Protein AF-A0A7X1GNM0-F1 (afdb_monomer_lite)

Sequence (91 aa):
MQNIKWSKTEKKIARHAFDKAYKREMKHIENEVRELLDKSEDVWSVWHIHDFLTKKRKETDQKYDYRYSVLITVFSHLCAEGWLLLDDLKG

Radius of gyration: 16.47 Å; chains: 1; bounding box: 39×26×44 Å

pLDDT: mean 93.23, std 7.9, range [52.59, 98.31]

Secondary structure (DSSP, 8-state):
-------HHHHHHHHHHHHHHHHHHHHHHHHHHHHHHHT--STTHHHHHHHHHHHHHHHHHHH----TTTHHHHHHHHHHTTSS-GGGG--

Foldseek 3Di:
DDPDDDDPVLLVLLVQQLVQLVVQLVVVLVVVLVVLVVPDPDPCSVVVNVVVVVVVVVVCVVLRDPDPVCSVVSQVVSVVVPSGDVVSSDD

Structure (mmCIF, N/CA/C/O backbone):
data_AF-A0A7X1GNM0-F1
#
_entry.id   AF-A0A7X1GNM0-F1
#
loop_
_atom_site.group_PDB
_atom_site.id
_atom_site.type_symbol
_atom_site.label_atom_id
_atom_site.label_alt_id
_atom_site.label_comp_id
_atom_site.label_asym_id
_atom_site.label_entity_id
_atom_site.label_seq_id
_atom_site.pdbx_PDB_ins_code
_atom_site.Cartn_x
_atom_site.Cartn_y
_atom_site.Cartn_z
_atom_site.occupancy
_atom_site.B_iso_or_equiv
_atom_site.auth_seq_id
_atom_site.auth_comp_id
_atom_site.auth_asym_id
_atom_site.auth_atom_id
_atom_site.pdbx_PDB_model_num
ATOM 1 N N . MET A 1 1 ? -9.575 17.602 14.188 1.00 52.59 1 MET A N 1
ATOM 2 C CA . MET A 1 1 ? -10.076 16.273 13.764 1.00 52.59 1 MET A CA 1
ATOM 3 C C . MET A 1 1 ? -10.704 15.609 14.980 1.00 52.59 1 MET A C 1
ATOM 5 O O . MET A 1 1 ? -10.114 15.704 16.050 1.00 52.59 1 MET A O 1
ATOM 9 N N . GLN A 1 2 ? -11.918 15.055 14.863 1.00 57.00 2 GLN A N 1
ATOM 10 C CA . GLN A 1 2 ? -12.614 14.418 15.988 1.00 57.00 2 GLN A CA 1
ATOM 11 C C . GLN A 1 2 ? -11.757 13.298 16.595 1.00 57.00 2 GLN A C 1
ATOM 13 O O . GLN A 1 2 ? -11.056 12.583 15.883 1.00 57.00 2 GLN A O 1
ATOM 18 N N . ASN A 1 3 ? -11.810 13.161 17.917 1.00 66.19 3 ASN A N 1
ATOM 19 C CA . ASN A 1 3 ? -11.063 12.155 18.661 1.00 66.19 3 ASN A CA 1
ATOM 20 C C . ASN A 1 3 ? -11.780 10.803 18.513 1.00 66.19 3 ASN A C 1
ATOM 22 O O . ASN A 1 3 ? -12.592 10.420 19.356 1.00 66.19 3 ASN A O 1
ATOM 26 N N . ILE A 1 4 ? -11.565 10.134 17.378 1.00 79.88 4 ILE A N 1
ATOM 27 C CA . ILE A 1 4 ? -12.214 8.859 17.063 1.00 79.88 4 ILE A CA 1
ATOM 28 C C . ILE A 1 4 ? -11.727 7.810 18.058 1.00 79.88 4 ILE A C 1
ATOM 30 O O . ILE A 1 4 ? -10.537 7.495 18.137 1.00 79.88 4 ILE A O 1
ATOM 34 N N . LYS A 1 5 ? -12.662 7.280 18.847 1.00 88.31 5 LYS A N 1
ATOM 35 C CA . LYS A 1 5 ? -12.383 6.219 19.810 1.00 88.31 5 LYS A CA 1
ATOM 36 C C . LYS A 1 5 ? -12.488 4.868 19.121 1.00 88.31 5 LYS A C 1
ATOM 38 O O . LYS A 1 5 ? -13.565 4.302 19.025 1.00 88.31 5 LYS A O 1
ATOM 43 N N . TRP A 1 6 ? -11.341 4.350 18.709 1.00 92.06 6 TRP A N 1
ATOM 44 C CA . TRP A 1 6 ? -11.215 3.003 18.166 1.00 92.06 6 TRP A CA 1
ATOM 45 C C . TRP A 1 6 ? -11.418 1.940 19.255 1.00 92.06 6 TRP A C 1
ATOM 47 O O . TRP A 1 6 ? -10.650 1.872 20.227 1.00 92.06 6 TRP A O 1
ATOM 57 N N . SER A 1 7 ? -12.412 1.078 19.072 1.00 94.50 7 SER A N 1
ATOM 58 C CA . SER A 1 7 ? -12.626 -0.140 19.851 1.00 94.50 7 SER A CA 1
ATOM 59 C C . SER A 1 7 ? -11.515 -1.168 19.608 1.00 94.50 7 SER A C 1
ATOM 61 O O . SER A 1 7 ? -10.717 -1.068 18.675 1.00 94.50 7 SER A O 1
ATOM 63 N N . LYS A 1 8 ? -11.439 -2.200 20.455 1.00 95.06 8 LYS A N 1
ATOM 64 C CA . LYS A 1 8 ? -10.454 -3.283 20.276 1.00 95.06 8 LYS A CA 1
ATOM 65 C C . LYS A 1 8 ? -10.658 -4.032 18.953 1.00 95.06 8 LYS A C 1
ATOM 67 O O . LYS A 1 8 ? -9.673 -4.403 18.319 1.00 95.06 8 LYS A O 1
ATOM 72 N N . THR A 1 9 ? -11.913 -4.231 18.554 1.00 96.19 9 THR A N 1
ATOM 73 C CA . THR A 1 9 ? -12.281 -4.916 17.310 1.00 96.19 9 THR A CA 1
ATOM 74 C C . THR A 1 9 ? -11.864 -4.092 16.097 1.00 96.19 9 THR A C 1
ATOM 76 O O . THR A 1 9 ? -11.103 -4.592 15.271 1.00 96.19 9 THR A O 1
ATOM 79 N N . GLU A 1 10 ? -12.227 -2.806 16.056 1.00 95.50 10 GLU A N 1
ATOM 80 C CA . GLU A 1 10 ? -11.867 -1.915 14.945 1.00 95.50 10 GLU A CA 1
ATOM 81 C C . GLU A 1 10 ? -10.348 -1.782 14.799 1.00 95.50 10 GLU A C 1
ATOM 83 O O . GLU A 1 10 ? -9.836 -1.821 13.688 1.00 95.50 10 GLU A O 1
ATOM 88 N N . LYS A 1 11 ? -9.585 -1.708 15.902 1.00 95.75 11 LYS A N 1
ATOM 89 C CA . LYS A 1 11 ? -8.109 -1.683 15.836 1.00 95.75 11 LYS A CA 1
ATOM 90 C C . LYS A 1 11 ? -7.528 -2.932 15.177 1.00 95.75 11 LYS A C 1
ATOM 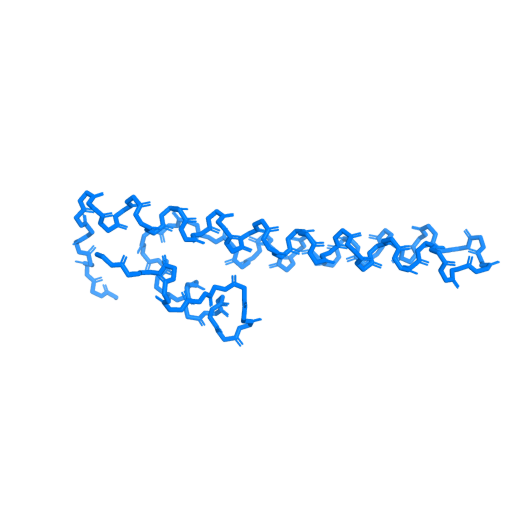92 O O . LYS A 1 11 ? -6.551 -2.837 14.437 1.00 95.75 11 LYS A O 1
ATOM 97 N N . LYS A 1 12 ? -8.099 -4.105 15.467 1.00 96.94 12 LYS A N 1
ATOM 98 C CA . LYS A 1 12 ? -7.648 -5.380 14.897 1.00 96.94 12 LYS A CA 1
ATOM 99 C C . LYS A 1 12 ? -7.958 -5.447 13.402 1.00 96.94 12 LYS A C 1
ATOM 101 O O . LYS A 1 12 ? -7.087 -5.838 12.627 1.00 96.94 12 LYS A O 1
ATOM 106 N N . ILE A 1 13 ? -9.165 -5.039 13.014 1.00 96.69 13 ILE A N 1
ATOM 107 C CA . ILE A 1 13 ? -9.601 -4.995 11.614 1.00 96.69 13 ILE A CA 1
ATOM 108 C C . ILE A 1 13 ? -8.767 -3.980 10.839 1.00 96.69 13 ILE A C 1
ATOM 110 O O . ILE A 1 13 ? -8.169 -4.338 9.831 1.00 96.69 13 ILE A O 1
ATOM 114 N N . ALA A 1 14 ? -8.618 -2.761 11.361 1.00 96.56 14 ALA A N 1
ATOM 115 C CA . ALA A 1 14 ? -7.803 -1.715 10.758 1.00 96.56 14 ALA A CA 1
ATOM 116 C C . ALA A 1 14 ? -6.360 -2.175 10.532 1.00 96.56 14 ALA A C 1
ATOM 118 O O . ALA A 1 14 ? -5.805 -1.956 9.456 1.00 96.56 14 ALA A O 1
ATOM 119 N N . ARG A 1 15 ? -5.758 -2.876 11.502 1.00 97.44 15 ARG A N 1
ATOM 120 C CA . ARG A 1 15 ? -4.394 -3.382 11.333 1.00 97.44 15 ARG A CA 1
ATOM 121 C C . ARG A 1 15 ? -4.314 -4.412 10.218 1.00 97.44 15 ARG A C 1
ATOM 123 O O . ARG A 1 15 ? -3.421 -4.342 9.380 1.00 97.44 15 ARG A O 1
ATOM 130 N N . HIS A 1 16 ? -5.257 -5.349 10.202 1.00 97.56 16 HIS A N 1
ATOM 131 C CA . HIS A 1 16 ? -5.307 -6.387 9.183 1.00 97.56 16 HIS A CA 1
ATOM 132 C C . HIS A 1 16 ? -5.520 -5.803 7.780 1.00 97.56 16 HIS A C 1
ATOM 134 O O . HIS A 1 16 ? -4.798 -6.162 6.854 1.00 97.56 16 HIS A O 1
ATOM 140 N N . ALA A 1 17 ? -6.466 -4.874 7.643 1.00 97.94 17 ALA A N 1
ATOM 141 C CA . ALA A 1 17 ? -6.765 -4.152 6.415 1.00 97.94 17 ALA A CA 1
ATOM 142 C C . ALA A 1 17 ? -5.541 -3.390 5.888 1.00 97.94 17 ALA A C 1
ATOM 144 O O . ALA A 1 17 ? -5.173 -3.531 4.722 1.00 97.94 17 ALA A O 1
ATOM 145 N N . PHE A 1 18 ? -4.866 -2.647 6.767 1.00 98.06 18 PHE A N 1
ATOM 146 C CA . PHE A 1 18 ? -3.658 -1.897 6.438 1.00 98.06 18 PHE A CA 1
ATOM 147 C C . PHE A 1 18 ? -2.524 -2.806 5.952 1.00 98.06 18 PHE A C 1
ATOM 149 O O . PHE A 1 18 ? -1.978 -2.593 4.870 1.00 98.06 18 PHE A O 1
ATOM 156 N N . ASP A 1 19 ? -2.208 -3.860 6.712 1.00 97.75 19 ASP A N 1
ATOM 157 C CA . ASP A 1 19 ? -1.145 -4.803 6.353 1.00 97.75 19 ASP A CA 1
ATOM 158 C C . ASP A 1 19 ? -1.475 -5.541 5.040 1.00 97.75 19 ASP A C 1
ATOM 160 O O . ASP A 1 19 ? -0.583 -5.840 4.242 1.00 97.75 19 ASP A O 1
ATOM 164 N N . LYS A 1 20 ? -2.758 -5.836 4.791 1.00 97.94 20 LYS A N 1
ATOM 165 C CA . LYS A 1 20 ? -3.229 -6.469 3.552 1.00 97.94 20 LYS A CA 1
ATOM 166 C C . LYS A 1 20 ? -3.076 -5.542 2.345 1.00 97.94 20 LYS A C 1
ATOM 168 O O . LYS A 1 20 ? -2.591 -6.001 1.312 1.00 97.94 20 LYS A O 1
ATOM 173 N N . ALA A 1 21 ? -3.445 -4.267 2.478 1.00 98.19 21 ALA A N 1
ATOM 174 C CA . ALA A 1 21 ? -3.270 -3.267 1.427 1.00 98.19 21 ALA A CA 1
ATOM 175 C C . ALA A 1 21 ? -1.788 -3.081 1.076 1.00 98.19 21 ALA A C 1
ATOM 177 O O . ALA A 1 21 ? -1.417 -3.216 -0.089 1.00 98.19 21 ALA A O 1
ATOM 178 N N . TYR A 1 22 ? -0.930 -2.930 2.092 1.00 98.06 22 TYR A N 1
ATOM 179 C CA . TYR A 1 22 ? 0.516 -2.818 1.894 1.00 98.06 22 TYR A CA 1
ATOM 180 C C . TYR A 1 22 ? 1.083 -4.027 1.144 1.00 98.06 22 TYR A C 1
ATOM 182 O O . TYR A 1 22 ? 1.813 -3.878 0.169 1.00 98.06 22 TYR A O 1
ATOM 190 N N . LYS A 1 23 ? 0.691 -5.248 1.531 1.00 98.00 23 LYS A N 1
ATOM 191 C CA . LYS A 1 23 ? 1.120 -6.471 0.834 1.00 98.00 23 LYS A CA 1
ATOM 192 C C . LYS A 1 23 ? 0.668 -6.524 -0.625 1.00 98.00 23 LYS A C 1
ATOM 194 O O . LYS A 1 23 ? 1.434 -7.000 -1.459 1.00 98.00 23 LYS A O 1
ATOM 199 N N . ARG A 1 24 ? -0.551 -6.071 -0.942 1.00 98.12 24 ARG A N 1
ATOM 200 C CA . ARG A 1 24 ? -1.039 -6.017 -2.332 1.00 98.12 24 ARG A CA 1
ATOM 201 C C . ARG A 1 24 ? -0.204 -5.052 -3.169 1.00 98.12 24 ARG A C 1
ATOM 203 O O . ARG A 1 24 ? 0.219 -5.429 -4.257 1.00 98.12 24 ARG A O 1
ATOM 210 N N . GLU A 1 25 ? 0.078 -3.863 -2.647 1.00 98.19 25 GLU A N 1
ATOM 211 C CA . GLU A 1 25 ? 0.898 -2.876 -3.354 1.00 98.19 25 GLU A CA 1
ATOM 212 C C . GLU A 1 25 ? 2.345 -3.355 -3.524 1.00 98.19 25 GLU A C 1
ATOM 214 O O . GLU A 1 25 ? 2.891 -3.285 -4.622 1.00 98.19 25 GLU A O 1
ATOM 219 N N . MET A 1 26 ? 2.946 -3.953 -2.488 1.00 98.00 26 MET A N 1
ATOM 220 C CA . MET A 1 26 ? 4.281 -4.558 -2.599 1.00 98.00 26 MET A CA 1
ATOM 221 C C . MET A 1 26 ? 4.317 -5.667 -3.654 1.00 98.00 26 MET A C 1
ATOM 223 O O . MET A 1 26 ? 5.277 -5.756 -4.417 1.00 98.00 26 MET A O 1
ATOM 227 N N . LYS A 1 27 ? 3.262 -6.489 -3.737 1.00 98.31 27 LYS A N 1
ATOM 228 C CA . LYS A 1 27 ? 3.161 -7.539 -4.756 1.00 98.31 27 LYS A CA 1
ATOM 229 C C . LYS A 1 27 ? 3.050 -6.964 -6.1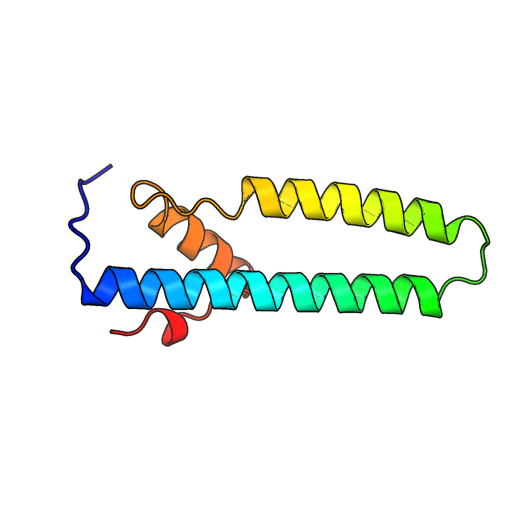67 1.00 98.31 27 LYS A C 1
ATOM 231 O O . LYS A 1 27 ? 3.602 -7.533 -7.105 1.00 98.31 27 LYS A O 1
ATOM 236 N N . HIS A 1 28 ? 2.345 -5.848 -6.318 1.00 98.00 28 HIS A N 1
ATOM 237 C CA . HIS A 1 28 ? 2.261 -5.144 -7.590 1.00 98.00 28 HIS A CA 1
ATOM 238 C C . HIS A 1 28 ? 3.626 -4.592 -8.016 1.00 98.00 28 HIS A C 1
ATOM 240 O O . HIS A 1 28 ? 4.075 -4.904 -9.113 1.00 98.00 28 HIS A O 1
ATOM 246 N N . ILE A 1 29 ? 4.327 -3.887 -7.122 1.00 97.75 29 ILE A N 1
ATOM 247 C CA . ILE A 1 29 ? 5.674 -3.354 -7.383 1.00 97.75 29 ILE A CA 1
ATOM 248 C C . ILE A 1 29 ? 6.652 -4.483 -7.741 1.00 97.75 29 ILE A C 1
ATOM 250 O O . ILE A 1 29 ? 7.425 -4.355 -8.684 1.00 97.75 29 ILE A O 1
ATOM 254 N N . GLU A 1 30 ? 6.604 -5.610 -7.023 1.00 97.50 30 GLU A N 1
ATOM 255 C CA . GLU A 1 30 ? 7.407 -6.805 -7.325 1.00 97.50 30 GLU A CA 1
ATOM 256 C C . GLU A 1 30 ? 7.167 -7.305 -8.760 1.00 97.50 30 GLU A C 1
ATOM 258 O O . GLU A 1 30 ? 8.118 -7.658 -9.458 1.00 97.50 30 GLU A O 1
ATOM 263 N N . ASN A 1 31 ? 5.910 -7.332 -9.208 1.00 97.62 31 ASN A N 1
ATOM 264 C CA . ASN A 1 31 ? 5.567 -7.749 -10.565 1.00 97.62 31 ASN A CA 1
ATOM 265 C C . ASN A 1 31 ? 6.032 -6.726 -11.612 1.00 97.62 31 ASN A C 1
ATOM 267 O O . ASN A 1 31 ? 6.613 -7.135 -12.612 1.00 97.62 31 ASN A O 1
ATOM 271 N N . GLU A 1 32 ? 5.863 -5.421 -11.368 1.00 96.12 32 GLU A N 1
ATOM 272 C CA . GLU A 1 32 ? 6.366 -4.370 -12.269 1.00 96.12 32 GLU A CA 1
ATOM 273 C C . GLU A 1 32 ? 7.889 -4.465 -12.449 1.00 96.12 32 GLU A C 1
ATOM 275 O O . GLU A 1 32 ? 8.390 -4.383 -13.568 1.00 96.12 32 GLU A O 1
ATOM 280 N N . VAL A 1 33 ? 8.637 -4.710 -11.366 1.00 95.44 33 VAL A N 1
ATOM 281 C CA . VAL A 1 33 ? 10.095 -4.902 -11.438 1.00 95.44 33 VAL A CA 1
ATOM 282 C C . VAL A 1 33 ? 10.464 -6.125 -12.272 1.00 95.44 33 VAL A C 1
ATOM 284 O O . VAL A 1 33 ? 11.383 -6.044 -13.084 1.00 95.44 33 VAL A O 1
ATOM 287 N N . ARG A 1 34 ? 9.763 -7.252 -12.093 1.00 94.19 34 ARG A N 1
ATOM 288 C CA . ARG A 1 34 ? 9.996 -8.452 -12.914 1.00 94.19 34 ARG A CA 1
ATOM 289 C C . ARG A 1 34 ? 9.750 -8.178 -14.388 1.00 94.19 34 ARG A C 1
ATOM 291 O O . ARG A 1 34 ? 10.591 -8.514 -15.208 1.00 94.19 34 ARG A O 1
ATOM 298 N N . GLU A 1 35 ? 8.647 -7.514 -14.714 1.00 93.00 35 GLU A N 1
ATOM 299 C CA . GLU A 1 35 ? 8.346 -7.166 -16.099 1.00 93.00 35 GLU A CA 1
ATOM 300 C C . GLU A 1 35 ? 9.385 -6.220 -16.709 1.00 93.00 35 GLU A C 1
ATOM 302 O O . GLU A 1 35 ? 9.725 -6.371 -17.880 1.00 93.00 35 GLU A O 1
ATOM 307 N N . LEU A 1 36 ? 9.894 -5.253 -15.937 1.00 90.94 36 LEU A N 1
ATOM 308 C CA . LEU A 1 36 ? 10.961 -4.357 -16.388 1.00 90.94 36 LEU A CA 1
ATOM 309 C C . LEU A 1 36 ? 12.264 -5.112 -16.659 1.00 90.94 36 LEU A C 1
ATOM 311 O O . LEU A 1 36 ? 12.935 -4.807 -17.640 1.00 90.94 36 LEU A O 1
ATOM 315 N N . LEU A 1 37 ? 12.607 -6.095 -15.821 1.00 89.50 37 LEU A N 1
ATOM 316 C CA . LEU A 1 37 ? 13.764 -6.963 -16.045 1.00 89.50 37 LEU A CA 1
ATOM 317 C C . LEU A 1 37 ? 13.589 -7.795 -17.317 1.00 89.50 37 LEU A C 1
ATOM 319 O O . LEU A 1 37 ? 14.454 -7.749 -18.191 1.00 89.50 37 LEU A O 1
ATOM 323 N N . ASP A 1 38 ? 12.459 -8.494 -17.441 1.00 90.31 38 ASP A N 1
ATOM 324 C CA . ASP A 1 38 ? 12.194 -9.435 -18.535 1.00 90.31 38 ASP A CA 1
ATOM 325 C C . ASP A 1 38 ? 12.105 -8.745 -19.904 1.00 90.31 38 ASP A C 1
ATOM 327 O O . ASP A 1 38 ? 12.482 -9.325 -20.919 1.00 90.31 38 ASP A O 1
ATOM 331 N N . LYS A 1 39 ? 11.607 -7.502 -19.948 1.00 87.62 39 LYS A N 1
ATOM 332 C CA . LYS A 1 39 ? 11.467 -6.718 -21.188 1.00 87.62 39 LYS A CA 1
ATOM 333 C C . LYS A 1 39 ? 12.727 -5.933 -21.554 1.00 87.62 39 LYS A C 1
ATOM 335 O O . LYS A 1 39 ? 12.755 -5.311 -22.615 1.00 87.62 39 LYS A O 1
ATOM 340 N N . SER A 1 40 ? 13.733 -5.890 -20.682 1.00 82.62 40 SER A N 1
ATOM 341 C CA . SER A 1 40 ? 14.921 -5.083 -20.938 1.00 82.62 40 SER A CA 1
ATOM 342 C C . SER A 1 40 ? 15.967 -5.834 -21.756 1.00 82.62 40 SER A C 1
ATOM 344 O O . SER A 1 40 ? 16.488 -6.860 -21.334 1.00 82.62 40 SER A O 1
ATOM 346 N N . GLU A 1 41 ? 16.320 -5.278 -22.913 1.00 78.31 41 GLU A N 1
ATOM 347 C CA . GLU A 1 41 ? 17.476 -5.716 -23.714 1.00 78.31 41 GLU A CA 1
ATOM 348 C C . GLU A 1 41 ? 18.720 -4.838 -23.459 1.00 78.31 41 GLU A C 1
ATOM 350 O O . GLU A 1 41 ? 19.789 -5.073 -24.018 1.00 78.31 41 GLU A O 1
ATOM 355 N N . ASP A 1 42 ? 18.586 -3.822 -22.599 1.00 81.56 42 ASP A N 1
ATOM 356 C CA . ASP A 1 42 ? 19.607 -2.816 -22.315 1.00 81.56 42 ASP A CA 1
ATOM 357 C C . ASP A 1 42 ? 20.286 -3.043 -20.956 1.00 81.56 42 ASP A C 1
ATOM 359 O O . ASP A 1 42 ? 19.631 -3.218 -19.928 1.00 81.56 42 ASP A O 1
ATOM 363 N N . VAL A 1 43 ? 21.616 -2.947 -20.935 1.00 80.19 43 VAL A N 1
ATOM 364 C CA . VAL A 1 43 ? 22.458 -3.047 -19.734 1.00 80.19 43 VAL A CA 1
ATOM 365 C C . VAL A 1 43 ? 22.162 -1.957 -18.698 1.00 80.19 43 VAL A C 1
ATOM 367 O O . VAL A 1 43 ? 22.449 -2.140 -17.514 1.00 80.19 43 VAL A O 1
ATOM 370 N N . TRP A 1 44 ? 21.557 -0.835 -19.106 1.00 87.75 44 TRP A N 1
ATOM 371 C CA . TRP A 1 44 ? 21.149 0.238 -18.192 1.00 87.75 44 TRP A CA 1
ATOM 372 C C . TRP A 1 44 ? 19.829 -0.043 -17.456 1.00 87.75 44 TRP A C 1
ATOM 374 O O . TRP A 1 44 ? 19.433 0.742 -16.593 1.00 87.75 44 TRP A O 1
ATOM 384 N N . SER A 1 45 ? 19.140 -1.155 -17.737 1.00 89.00 45 SER A N 1
ATOM 385 C CA . SER A 1 45 ? 17.876 -1.530 -17.082 1.00 89.00 45 SER A CA 1
ATOM 386 C C . SER A 1 45 ? 17.960 -1.586 -15.559 1.00 89.00 45 SER A C 1
ATOM 388 O O . SER A 1 45 ? 17.029 -1.167 -14.872 1.00 89.00 45 SER A O 1
ATOM 390 N N . VAL A 1 46 ? 19.110 -2.000 -15.024 1.00 90.94 46 VAL A N 1
ATOM 391 C CA . VAL A 1 46 ? 19.383 -2.028 -13.581 1.00 90.94 46 VAL A CA 1
ATOM 392 C C . VAL A 1 46 ? 19.220 -0.641 -12.950 1.00 90.94 46 VAL A C 1
ATOM 394 O O . VAL A 1 46 ? 18.644 -0.522 -11.868 1.00 90.94 46 VAL A O 1
ATOM 397 N N . TRP A 1 47 ? 19.664 0.418 -13.632 1.00 93.69 47 TRP A N 1
ATOM 398 C CA . TRP A 1 47 ? 19.532 1.791 -13.139 1.00 93.69 47 TRP A CA 1
ATOM 399 C C . TRP A 1 47 ? 18.099 2.312 -13.257 1.00 93.69 47 TRP A C 1
ATOM 401 O O . TRP A 1 47 ? 17.597 2.933 -12.324 1.00 93.69 47 TRP A O 1
ATOM 411 N N . HIS A 1 48 ? 17.389 1.969 -14.334 1.00 91.94 48 HIS A N 1
ATOM 412 C CA . HIS A 1 48 ? 15.964 2.287 -14.457 1.00 91.94 48 HIS A CA 1
ATOM 413 C C . HIS A 1 48 ? 15.132 1.640 -13.338 1.00 91.94 48 HIS A C 1
ATOM 415 O O . HIS A 1 48 ? 14.262 2.285 -12.753 1.00 91.94 48 HIS A O 1
ATOM 421 N N . ILE A 1 49 ? 15.432 0.385 -12.993 1.00 94.56 49 ILE A N 1
ATOM 422 C CA . ILE A 1 49 ? 14.788 -0.325 -11.880 1.00 94.56 49 ILE A CA 1
ATOM 423 C C . ILE A 1 49 ? 15.139 0.327 -10.544 1.00 94.56 49 ILE A C 1
ATOM 425 O O . ILE A 1 49 ? 14.258 0.499 -9.701 1.00 94.56 49 ILE A O 1
ATOM 429 N N . HIS A 1 50 ? 16.400 0.717 -10.341 1.00 95.75 50 HIS A N 1
ATOM 430 C CA . HIS A 1 50 ? 16.819 1.446 -9.146 1.00 95.75 50 HIS A CA 1
ATOM 431 C C . HIS A 1 50 ? 16.014 2.742 -8.959 1.00 95.75 50 HIS A C 1
ATOM 433 O O . HIS A 1 50 ? 15.498 3.006 -7.867 1.00 95.75 50 HIS A O 1
ATOM 439 N N . ASP A 1 51 ? 15.867 3.534 -10.018 1.00 95.88 51 ASP A N 1
ATOM 440 C CA . ASP A 1 51 ? 15.154 4.809 -9.964 1.00 95.88 51 ASP A CA 1
ATOM 441 C C . ASP A 1 51 ? 13.653 4.604 -9.746 1.00 95.88 51 ASP A C 1
ATOM 443 O O . ASP A 1 51 ? 13.037 5.284 -8.915 1.00 95.88 51 ASP A O 1
ATOM 447 N N . PHE A 1 52 ? 13.076 3.601 -10.412 1.00 96.31 52 PHE A N 1
ATOM 448 C CA . PHE A 1 52 ? 11.703 3.164 -10.186 1.00 96.31 52 PHE A CA 1
ATOM 449 C C . PHE A 1 52 ? 11.468 2.768 -8.720 1.00 96.31 52 PHE A C 1
ATOM 451 O O . PHE A 1 52 ? 10.568 3.306 -8.072 1.00 96.31 52 PHE A O 1
ATOM 458 N N . LEU A 1 53 ? 12.309 1.895 -8.158 1.00 97.44 53 LEU A N 1
ATOM 459 C CA . LEU A 1 53 ? 12.208 1.454 -6.764 1.00 97.44 53 LEU A CA 1
ATOM 460 C C . LEU A 1 53 ? 12.414 2.606 -5.775 1.00 97.44 53 LEU A C 1
ATOM 462 O O . LEU A 1 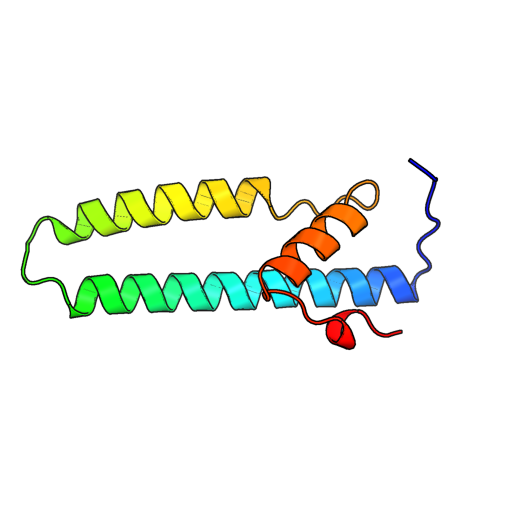53 ? 11.720 2.683 -4.761 1.00 97.44 53 LEU A O 1
ATOM 466 N N . THR A 1 54 ? 13.318 3.539 -6.079 1.00 97.94 54 THR A N 1
ATOM 467 C CA . THR A 1 54 ? 13.533 4.744 -5.267 1.00 97.94 54 THR A CA 1
ATOM 468 C C . THR A 1 54 ? 12.282 5.616 -5.221 1.00 97.94 54 THR A C 1
ATOM 470 O O . THR A 1 54 ? 11.919 6.125 -4.156 1.00 97.94 54 THR A O 1
ATOM 473 N N . LYS A 1 55 ? 11.594 5.775 -6.358 1.00 97.88 55 LYS A N 1
ATOM 474 C CA . LYS A 1 55 ? 10.316 6.489 -6.427 1.00 97.88 55 LYS A CA 1
ATOM 475 C C . LYS A 1 55 ? 9.232 5.754 -5.638 1.00 97.88 55 LYS A C 1
ATOM 477 O O . LYS A 1 55 ? 8.606 6.365 -4.774 1.00 97.88 55 LYS A O 1
ATOM 482 N N . LYS A 1 56 ? 9.066 4.447 -5.869 1.00 97.56 56 LYS A N 1
ATOM 483 C CA . LYS A 1 56 ? 8.062 3.622 -5.181 1.00 97.56 56 LYS A CA 1
ATOM 484 C C . LYS A 1 56 ? 8.241 3.608 -3.672 1.00 97.56 56 LYS A C 1
ATOM 486 O O . LYS A 1 56 ? 7.261 3.770 -2.955 1.00 97.56 56 LYS A O 1
ATOM 491 N N . ARG A 1 57 ? 9.481 3.539 -3.186 1.00 96.81 57 ARG A N 1
ATOM 492 C CA . ARG A 1 57 ? 9.780 3.660 -1.757 1.00 96.81 57 ARG A CA 1
ATOM 493 C C . ARG A 1 57 ? 9.278 4.981 -1.176 1.00 96.81 57 ARG A C 1
ATOM 495 O O . ARG A 1 57 ? 8.619 4.974 -0.144 1.00 96.81 57 ARG A O 1
ATOM 502 N N . LYS A 1 58 ? 9.563 6.113 -1.831 1.00 97.31 58 LYS A N 1
ATOM 503 C CA . LYS A 1 58 ? 9.094 7.428 -1.361 1.00 97.31 58 LYS A CA 1
ATOM 504 C C . LYS A 1 58 ? 7.567 7.502 -1.333 1.00 97.31 58 LYS A C 1
ATOM 506 O O . LYS A 1 58 ? 7.014 7.991 -0.353 1.00 97.31 58 LYS A O 1
ATOM 511 N N . GLU A 1 59 ? 6.904 6.999 -2.375 1.00 96.00 59 GLU A N 1
ATOM 512 C CA . GLU A 1 59 ? 5.438 6.930 -2.445 1.00 96.00 59 GLU A CA 1
ATOM 513 C C . GLU A 1 59 ? 4.870 6.105 -1.281 1.00 96.00 59 GLU A C 1
ATOM 515 O O . GLU A 1 59 ? 3.970 6.562 -0.578 1.00 96.00 59 GLU A O 1
ATOM 520 N N . THR A 1 60 ? 5.424 4.919 -1.023 1.00 96.06 60 THR A N 1
ATOM 521 C CA . THR A 1 60 ? 4.927 4.029 0.032 1.00 96.06 60 THR A CA 1
ATOM 522 C C . THR A 1 60 ? 5.234 4.562 1.430 1.00 96.06 60 THR A C 1
ATOM 524 O O . THR A 1 60 ? 4.367 4.509 2.299 1.00 96.06 60 THR A O 1
ATOM 527 N N . ASP A 1 61 ? 6.418 5.139 1.646 1.00 94.25 61 ASP A N 1
ATOM 528 C CA . ASP A 1 61 ? 6.815 5.717 2.937 1.00 94.25 61 ASP A CA 1
ATOM 529 C C . ASP A 1 61 ? 5.917 6.907 3.319 1.00 94.25 61 ASP A C 1
ATOM 531 O O . ASP A 1 61 ? 5.606 7.104 4.492 1.00 94.25 61 ASP A O 1
ATOM 535 N N . GLN A 1 62 ? 5.465 7.693 2.336 1.00 94.12 62 GLN A N 1
ATOM 536 C CA . GLN A 1 62 ? 4.545 8.814 2.559 1.00 94.12 62 GLN A CA 1
ATOM 537 C C . GLN A 1 62 ? 3.089 8.368 2.738 1.00 94.12 62 GLN A C 1
ATOM 539 O O . GLN A 1 62 ? 2.336 9.003 3.475 1.00 94.12 62 GLN A O 1
ATOM 544 N N . LYS A 1 63 ? 2.685 7.294 2.054 1.00 95.44 63 LYS A N 1
ATOM 545 C CA . LYS A 1 63 ? 1.300 6.811 2.022 1.00 95.44 63 LYS A CA 1
ATOM 546 C C . LYS A 1 63 ? 0.916 6.017 3.271 1.00 95.44 63 LYS A C 1
ATOM 548 O O . LYS A 1 63 ? -0.181 6.189 3.801 1.00 95.44 63 LYS A O 1
ATOM 553 N N . TYR A 1 64 ? 1.801 5.145 3.751 1.00 97.00 64 TYR A N 1
ATOM 554 C CA . TYR A 1 64 ? 1.486 4.182 4.809 1.00 97.00 64 TYR A CA 1
ATOM 555 C C . TYR A 1 64 ? 1.828 4.714 6.207 1.00 97.00 64 TYR A C 1
ATOM 557 O O . TYR A 1 64 ? 2.807 4.309 6.829 1.00 97.00 64 TYR A O 1
ATOM 565 N N . ASP A 1 65 ? 0.955 5.568 6.746 1.00 96.12 65 ASP A N 1
ATOM 566 C CA . ASP A 1 65 ? 1.043 6.065 8.124 1.00 96.12 65 ASP A CA 1
ATOM 567 C C . ASP A 1 65 ? 0.016 5.381 9.049 1.00 96.12 65 ASP A C 1
ATOM 569 O O . ASP A 1 65 ? -1.181 5.673 9.014 1.00 96.12 65 ASP A O 1
ATOM 573 N N . TYR A 1 66 ? 0.484 4.478 9.920 1.00 95.19 66 TYR A N 1
ATOM 574 C CA . TYR A 1 66 ? -0.373 3.737 10.859 1.00 95.19 66 TYR A CA 1
ATOM 575 C C . TYR A 1 66 ? -0.645 4.488 12.178 1.00 95.19 66 TYR A C 1
ATOM 577 O O . TYR A 1 66 ? -0.703 3.901 13.262 1.00 95.19 66 TYR A O 1
ATOM 585 N N . ARG A 1 67 ? -0.806 5.811 12.139 1.00 94.56 67 ARG A N 1
ATOM 586 C CA . ARG A 1 67 ? -1.284 6.580 13.295 1.00 94.56 67 ARG A CA 1
ATOM 587 C C . ARG A 1 67 ? -2.797 6.740 13.223 1.00 94.56 67 ARG A C 1
ATOM 589 O O . ARG A 1 67 ? -3.336 7.288 12.268 1.00 94.56 67 ARG A O 1
ATOM 596 N N . TYR A 1 68 ? -3.496 6.340 14.286 1.00 92.62 68 TYR A N 1
ATOM 597 C CA . TYR A 1 68 ? -4.965 6.402 14.365 1.00 92.62 68 TYR A CA 1
ATOM 598 C C . TYR A 1 68 ? -5.568 7.789 14.083 1.00 92.62 68 TYR A C 1
ATOM 600 O O . TYR A 1 68 ? -6.721 7.871 13.671 1.00 92.62 68 TYR A O 1
ATOM 608 N N . SER A 1 69 ? -4.809 8.869 14.293 1.00 91.94 69 SER A N 1
ATOM 609 C CA . SER A 1 69 ? -5.234 10.243 14.004 1.00 91.94 69 SER A CA 1
ATOM 610 C C . SER A 1 69 ? -5.382 10.547 12.510 1.00 91.94 69 SER A C 1
ATOM 612 O O . SER A 1 69 ? -6.156 11.433 12.159 1.00 91.94 69 SER A O 1
ATOM 614 N N . VAL A 1 70 ? -4.660 9.832 11.643 1.00 94.31 70 VAL A N 1
ATOM 615 C CA . VAL A 1 70 ? -4.671 10.020 10.180 1.00 94.31 70 VAL A CA 1
ATOM 616 C C . VAL A 1 70 ? -5.171 8.788 9.427 1.00 94.31 70 VAL A C 1
ATOM 6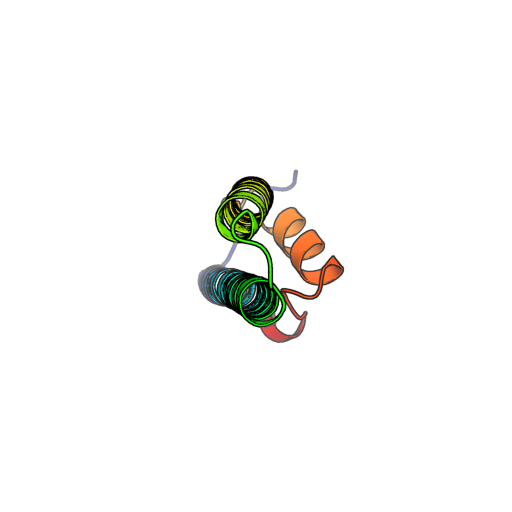18 O O . VAL A 1 70 ? -5.401 8.858 8.223 1.00 94.31 70 VAL A O 1
ATOM 621 N N . LEU A 1 71 ? -5.390 7.675 10.133 1.00 95.19 71 LEU A N 1
ATOM 622 C CA . LEU A 1 71 ? -5.665 6.365 9.544 1.00 95.19 71 LEU A CA 1
ATOM 623 C C . LEU A 1 71 ? -6.903 6.343 8.636 1.00 95.19 71 LEU A C 1
ATOM 625 O O . LEU A 1 71 ? -6.904 5.642 7.632 1.00 95.19 71 LEU A O 1
ATOM 629 N N . ILE A 1 72 ? -7.930 7.147 8.933 1.00 94.94 72 ILE A N 1
ATOM 630 C CA . ILE A 1 72 ? -9.095 7.286 8.043 1.00 94.94 72 ILE A CA 1
ATOM 631 C C . ILE A 1 72 ? -8.697 7.909 6.707 1.00 94.94 72 ILE A C 1
ATOM 633 O O . ILE A 1 72 ? -9.077 7.395 5.662 1.00 94.94 72 ILE A O 1
ATOM 637 N N . THR A 1 73 ? -7.905 8.983 6.723 1.00 95.25 73 THR A N 1
ATOM 638 C CA . THR A 1 73 ? -7.412 9.619 5.495 1.00 95.25 73 THR A CA 1
ATOM 639 C C . THR A 1 73 ? -6.550 8.653 4.689 1.00 95.25 73 THR A C 1
ATOM 641 O O . THR A 1 73 ? -6.684 8.601 3.468 1.00 95.25 73 THR A O 1
ATOM 644 N N . VAL A 1 74 ? -5.712 7.862 5.367 1.00 97.25 74 VAL A N 1
ATOM 645 C CA . VAL A 1 74 ? -4.902 6.815 4.731 1.00 97.25 74 VAL A CA 1
ATOM 646 C C . VAL A 1 74 ? -5.798 5.764 4.075 1.00 97.25 74 VAL A C 1
ATOM 648 O O . VAL A 1 74 ? -5.634 5.492 2.892 1.00 97.25 74 VAL A O 1
ATOM 651 N N . PHE A 1 75 ? -6.798 5.224 4.780 1.00 97.44 75 PHE A N 1
ATOM 652 C CA . PHE A 1 75 ? -7.730 4.256 4.192 1.00 97.44 75 PHE A CA 1
ATOM 653 C C . PHE A 1 75 ? -8.521 4.823 3.016 1.00 97.44 75 PHE A C 1
ATOM 655 O O . PHE A 1 75 ? -8.676 4.123 2.021 1.00 97.44 75 PHE A O 1
ATOM 662 N N . SER A 1 76 ? -8.953 6.084 3.070 1.00 96.44 76 SER A N 1
ATOM 663 C CA . SER A 1 76 ? -9.598 6.731 1.924 1.00 96.44 76 SER A CA 1
ATOM 664 C C . SER A 1 76 ? -8.689 6.759 0.691 1.00 96.44 76 SER A C 1
ATOM 666 O O . SER A 1 76 ? -9.157 6.448 -0.402 1.00 96.44 76 SER A O 1
ATOM 668 N N . HIS A 1 77 ? -7.397 7.071 0.856 1.00 96.75 77 HIS A N 1
ATOM 669 C CA . HIS A 1 77 ? -6.429 7.035 -0.249 1.00 96.75 77 HIS A CA 1
ATOM 670 C C . HIS A 1 77 ? -6.214 5.610 -0.765 1.00 96.75 77 HIS A C 1
ATOM 672 O O . HIS A 1 77 ? -6.293 5.376 -1.967 1.00 96.75 77 HIS A O 1
ATOM 678 N N . LEU A 1 78 ? -6.023 4.636 0.130 1.00 97.94 78 LEU A N 1
ATOM 679 C CA . LEU A 1 78 ? -5.828 3.237 -0.259 1.00 97.94 78 LEU A CA 1
ATOM 680 C C . LEU A 1 78 ? -7.049 2.648 -0.980 1.00 97.94 78 LEU A C 1
ATOM 682 O O . LEU A 1 78 ? -6.881 1.834 -1.884 1.00 97.94 78 LEU A O 1
ATOM 686 N N . CYS A 1 79 ? -8.265 3.061 -0.613 1.00 97.62 79 CYS A N 1
ATOM 687 C CA . 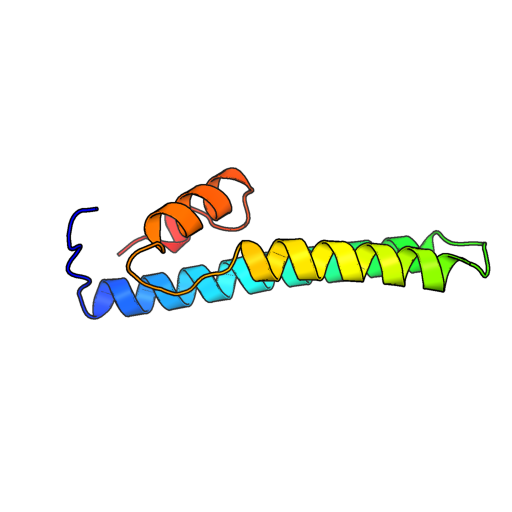CYS A 1 79 ? -9.486 2.687 -1.325 1.00 97.62 79 CYS A CA 1
ATOM 688 C C . CYS A 1 79 ? -9.575 3.355 -2.701 1.00 97.62 79 CYS A C 1
ATOM 690 O O . CYS A 1 79 ? -9.925 2.690 -3.672 1.00 97.62 79 CYS A O 1
ATOM 692 N N . ALA A 1 80 ? -9.243 4.646 -2.800 1.00 97.12 80 ALA A N 1
ATOM 693 C CA . ALA A 1 80 ? -9.249 5.371 -4.072 1.00 97.12 80 ALA A CA 1
ATOM 694 C C . ALA A 1 80 ? -8.242 4.789 -5.080 1.00 97.12 80 ALA A C 1
ATOM 696 O O . ALA A 1 80 ? -8.520 4.747 -6.274 1.00 97.12 80 ALA A O 1
ATOM 697 N N . GLU A 1 81 ? -7.101 4.303 -4.593 1.00 96.38 81 GLU A N 1
ATOM 698 C CA . GLU A 1 81 ? -6.074 3.644 -5.405 1.00 96.38 81 GLU A CA 1
ATOM 699 C C . GLU A 1 81 ? -6.314 2.136 -5.609 1.00 96.38 81 GLU A C 1
ATOM 701 O O . GLU A 1 81 ? -5.573 1.484 -6.340 1.00 96.38 81 GLU A O 1
ATOM 706 N N . GLY A 1 82 ? -7.338 1.557 -4.974 1.00 96.94 82 GLY A N 1
ATOM 707 C CA . GLY A 1 82 ? -7.695 0.142 -5.120 1.00 96.94 82 GLY A CA 1
ATOM 708 C C . GLY A 1 82 ? -6.819 -0.847 -4.338 1.00 96.94 82 GLY A C 1
ATOM 709 O O . GLY A 1 82 ? -7.009 -2.059 -4.455 1.00 96.94 82 GLY A O 1
ATOM 710 N N . TRP A 1 8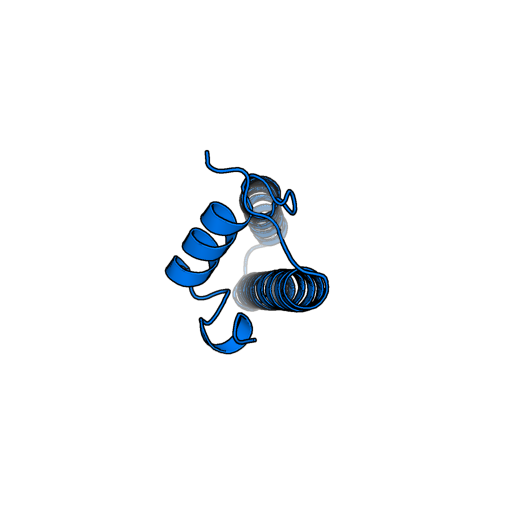3 ? -5.892 -0.374 -3.498 1.00 97.94 83 TRP A N 1
ATOM 711 C CA . TRP A 1 83 ? -5.088 -1.237 -2.620 1.00 97.94 83 TRP A CA 1
ATOM 712 C C . TRP A 1 83 ? -5.908 -1.836 -1.478 1.00 97.94 83 TRP A C 1
ATOM 714 O O . TRP A 1 83 ? -5.634 -2.949 -1.013 1.00 97.94 83 TRP A O 1
ATOM 724 N N . LEU A 1 84 ? -6.946 -1.122 -1.049 1.00 97.75 84 LEU A N 1
ATOM 725 C CA . LEU A 1 84 ? -7.859 -1.524 0.009 1.00 97.75 84 LEU A CA 1
ATOM 726 C C . LEU A 1 84 ? -9.293 -1.600 -0.520 1.00 97.75 84 LEU A C 1
ATOM 728 O O . LEU A 1 84 ? -9.744 -0.707 -1.228 1.00 97.75 84 LEU A O 1
ATOM 732 N N . LEU A 1 85 ? -10.022 -2.657 -0.164 1.00 96.38 85 LEU A N 1
ATOM 733 C CA . LEU A 1 85 ? -11.443 -2.783 -0.485 1.00 96.38 85 LEU A CA 1
ATOM 734 C C . LEU A 1 85 ? -12.275 -2.435 0.749 1.00 96.38 85 LEU A C 1
ATOM 736 O O . LEU A 1 85 ? -11.861 -2.714 1.873 1.00 96.38 85 LEU A O 1
ATOM 740 N N . LEU A 1 86 ? -13.480 -1.892 0.559 1.00 93.62 86 LEU A N 1
ATOM 741 C CA . LEU A 1 86 ? -14.386 -1.602 1.681 1.00 93.62 86 LEU A CA 1
ATOM 742 C C . LEU A 1 86 ? -14.723 -2.861 2.495 1.00 93.62 86 LEU A C 1
ATOM 744 O O . LEU A 1 86 ? -14.841 -2.791 3.715 1.00 93.62 86 LEU A O 1
ATOM 748 N N . ASP A 1 87 ? -14.790 -4.021 1.840 1.00 95.00 87 ASP A N 1
ATOM 749 C CA . ASP A 1 87 ? -14.997 -5.309 2.508 1.00 95.00 87 ASP A CA 1
ATOM 750 C C . ASP A 1 87 ? -13.848 -5.691 3.452 1.00 95.00 87 ASP A C 1
ATOM 752 O O . ASP A 1 87 ? -14.074 -6.395 4.436 1.00 95.00 87 ASP A O 1
ATOM 756 N N . ASP A 1 88 ? -12.627 -5.202 3.206 1.00 92.62 88 ASP A N 1
ATOM 757 C CA . ASP A 1 88 ? -11.485 -5.430 4.097 1.00 92.62 88 ASP A CA 1
ATOM 758 C C . ASP A 1 88 ? -11.619 -4.644 5.419 1.00 92.62 88 ASP A C 1
ATOM 760 O O . ASP A 1 88 ? -10.939 -4.968 6.392 1.00 92.62 88 ASP A O 1
ATOM 764 N N . LEU A 1 89 ? -12.495 -3.632 5.465 1.00 94.06 89 LEU A N 1
ATOM 765 C CA . LEU A 1 89 ? -12.768 -2.784 6.632 1.00 94.06 89 LEU A CA 1
ATOM 766 C C . LEU A 1 89 ? -14.027 -3.198 7.408 1.00 94.06 89 LEU A C 1
ATOM 768 O O . LEU A 1 89 ? -14.410 -2.524 8.363 1.00 94.06 89 LEU A O 1
ATOM 772 N N . LYS A 1 90 ? -14.698 -4.280 7.006 1.00 91.31 90 LYS A N 1
ATOM 773 C CA . LYS A 1 90 ? -15.969 -4.691 7.602 1.00 91.31 90 LYS A CA 1
ATOM 774 C C . LYS A 1 90 ? -15.781 -5.291 9.003 1.00 91.31 90 LYS A C 1
ATOM 776 O O . LYS A 1 90 ? -15.143 -6.336 9.143 1.00 91.31 90 LYS A O 1
ATOM 781 N N . GLY A 1 91 ? -16.446 -4.699 10.001 1.00 80.12 91 GLY A N 1
ATOM 782 C CA . GLY A 1 91 ? -16.664 -5.275 11.338 1.00 80.12 91 GLY A CA 1
ATOM 783 C C . GLY A 1 91 ? -16.484 -4.303 12.494 1.00 80.12 91 GLY A C 1
ATOM 784 O O . GLY A 1 91 ? -15.639 -3.391 12.389 1.00 80.12 91 GLY A O 1
#